Protein AF-A0A6B2DZD9-F1 (afdb_monomer)

pLDDT: mean 79.67, std 6.49, range [55.41, 87.31]

Structure (mmCIF, N/CA/C/O backbone):
data_AF-A0A6B2DZD9-F1
#
_entry.id   AF-A0A6B2DZD9-F1
#
loop_
_atom_site.group_PDB
_atom_site.id
_atom_site.type_symbol
_atom_site.label_atom_id
_atom_site.label_alt_id
_atom_site.label_comp_id
_atom_site.label_asym_id
_atom_site.label_entity_id
_atom_site.label_seq_id
_atom_site.pdbx_PDB_ins_code
_atom_site.Cartn_x
_atom_site.Cartn_y
_atom_site.Cartn_z
_atom_site.occupancy
_atom_site.B_iso_or_equiv
_atom_site.auth_seq_id
_atom_site.auth_comp_id
_atom_site.auth_asym_id
_atom_site.auth_atom_id
_atom_site.pdbx_PDB_model_num
ATOM 1 N N . HIS A 1 1 ? 16.221 7.978 2.825 1.00 55.41 1 HIS A N 1
ATOM 2 C CA . HIS A 1 1 ? 15.482 7.603 4.051 1.00 55.41 1 HIS A CA 1
ATOM 3 C C . HIS A 1 1 ? 14.181 8.392 4.213 1.00 55.41 1 HIS A C 1
ATOM 5 O O . HIS A 1 1 ? 13.160 7.764 4.436 1.00 55.41 1 HIS A O 1
ATOM 11 N N . GLY A 1 2 ? 14.170 9.722 4.026 1.00 67.12 2 GLY A N 1
ATOM 12 C CA . GLY A 1 2 ? 12.946 10.531 4.177 1.00 67.12 2 GLY A CA 1
ATOM 13 C C . GLY A 1 2 ? 11.786 10.161 3.241 1.00 67.12 2 GLY A C 1
ATOM 14 O O . GLY A 1 2 ? 10.647 10.119 3.686 1.00 67.12 2 GLY A O 1
ATOM 15 N N . SER A 1 3 ? 12.059 9.815 1.977 1.00 71.88 3 SER A N 1
ATOM 16 C CA . SER A 1 3 ? 11.012 9.461 1.001 1.00 71.88 3 SER A CA 1
ATOM 17 C C . SER A 1 3 ? 10.246 8.185 1.369 1.00 71.88 3 SER A C 1
ATOM 19 O O . SER A 1 3 ? 9.037 8.128 1.195 1.00 71.88 3 SER A O 1
ATOM 21 N N . THR A 1 4 ? 10.929 7.177 1.924 1.00 72.12 4 THR A N 1
ATOM 22 C CA . THR A 1 4 ? 10.290 5.937 2.388 1.00 72.12 4 THR A CA 1
ATOM 23 C C . THR A 1 4 ? 9.455 6.186 3.639 1.00 72.12 4 THR A C 1
ATOM 25 O O . THR A 1 4 ? 8.332 5.709 3.710 1.00 72.12 4 THR A O 1
ATOM 28 N N . SER A 1 5 ? 9.953 6.974 4.597 1.00 74.44 5 SER A N 1
ATOM 29 C CA . SER A 1 5 ? 9.173 7.346 5.786 1.00 74.44 5 SER A CA 1
ATOM 30 C C . SER A 1 5 ? 7.932 8.171 5.436 1.00 74.44 5 SER A C 1
ATOM 32 O O . SER A 1 5 ? 6.881 7.948 6.022 1.00 74.44 5 SER A O 1
ATOM 34 N N . LEU A 1 6 ? 8.027 9.080 4.459 1.00 76.88 6 LEU A N 1
ATOM 35 C CA . LEU A 1 6 ? 6.878 9.846 3.968 1.00 76.88 6 LEU A CA 1
ATOM 36 C C . LEU A 1 6 ? 5.852 8.941 3.275 1.00 76.88 6 LEU A C 1
ATOM 38 O O . LEU A 1 6 ? 4.660 9.057 3.538 1.00 76.88 6 LEU A O 1
ATOM 42 N N . LEU A 1 7 ? 6.319 8.010 2.439 1.00 77.94 7 LEU A N 1
ATOM 43 C CA . LEU A 1 7 ? 5.456 7.018 1.805 1.00 77.94 7 LEU A CA 1
ATOM 44 C C . LEU A 1 7 ? 4.718 6.194 2.863 1.00 77.94 7 LEU A C 1
ATOM 46 O O . LEU A 1 7 ? 3.500 6.101 2.803 1.00 77.94 7 LEU A O 1
ATOM 50 N N . LEU A 1 8 ? 5.417 5.681 3.878 1.00 75.94 8 LEU A N 1
ATOM 51 C CA . LEU A 1 8 ? 4.795 4.934 4.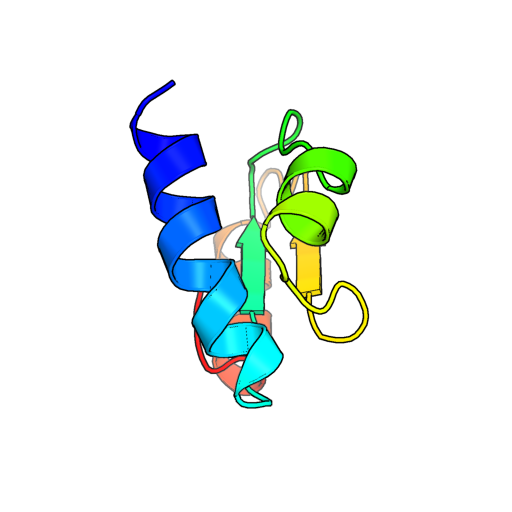977 1.00 75.94 8 LEU A CA 1
ATOM 52 C C . LEU A 1 8 ? 3.772 5.775 5.758 1.00 75.94 8 LEU A C 1
ATOM 54 O O . LEU A 1 8 ? 2.696 5.277 6.079 1.00 75.94 8 LEU A O 1
ATOM 58 N N . ALA A 1 9 ? 4.075 7.050 6.012 1.00 79.62 9 ALA A N 1
ATOM 59 C CA . ALA A 1 9 ? 3.181 7.962 6.724 1.00 79.62 9 ALA A CA 1
ATOM 60 C C . ALA A 1 9 ? 1.894 8.298 5.948 1.00 79.62 9 ALA A C 1
ATOM 62 O O . ALA A 1 9 ? 0.885 8.611 6.571 1.00 79.62 9 ALA A O 1
ATOM 63 N N . LEU A 1 10 ? 1.914 8.233 4.613 1.00 79.88 10 LEU A N 1
ATOM 64 C CA . LEU A 1 10 ? 0.727 8.420 3.766 1.00 79.88 10 LEU A CA 1
ATOM 65 C C . LEU A 1 10 ? -0.045 7.111 3.563 1.00 79.88 10 LEU A C 1
ATOM 67 O O . LEU A 1 10 ? -1.274 7.092 3.588 1.00 79.88 10 LEU A O 1
ATOM 71 N N . LEU A 1 11 ? 0.684 6.010 3.393 1.00 81.50 11 LEU A N 1
ATOM 72 C CA . LEU A 1 11 ? 0.132 4.695 3.088 1.00 81.50 11 LEU A CA 1
ATOM 73 C C . LEU A 1 11 ? -0.639 4.106 4.278 1.00 81.50 11 LEU A C 1
ATOM 75 O O . LEU A 1 11 ? -1.692 3.496 4.094 1.00 81.50 11 LEU A O 1
ATOM 79 N N . ALA A 1 12 ? -0.139 4.315 5.499 1.00 80.62 12 ALA A N 1
ATOM 80 C CA . ALA A 1 12 ? -0.766 3.807 6.713 1.00 80.62 12 ALA A CA 1
ATOM 81 C C . ALA A 1 12 ? -2.196 4.339 6.941 1.00 80.62 12 ALA A C 1
ATOM 83 O O . ALA A 1 12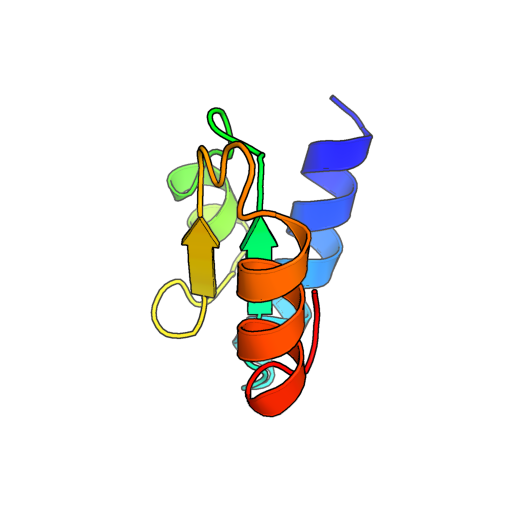 ? -3.120 3.528 6.983 1.00 80.62 12 ALA A O 1
ATOM 84 N N . PRO A 1 13 ? -2.443 5.662 7.020 1.00 80.12 13 PRO A N 1
ATOM 85 C CA . PRO A 1 13 ? -3.798 6.175 7.209 1.00 80.12 13 PRO A CA 1
ATOM 86 C C . PRO A 1 13 ? -4.717 5.898 6.012 1.00 80.12 13 PRO A C 1
ATOM 88 O O . PRO A 1 13 ? -5.903 5.665 6.221 1.00 80.12 13 PRO A O 1
ATOM 91 N N . ALA A 1 14 ? -4.200 5.883 4.777 1.00 81.00 14 ALA A N 1
ATOM 92 C CA . ALA A 1 14 ? -5.006 5.589 3.589 1.00 81.00 14 ALA A CA 1
ATOM 93 C C . ALA A 1 14 ? -5.530 4.142 3.597 1.00 81.00 14 ALA A C 1
ATOM 95 O O . ALA A 1 14 ? -6.731 3.909 3.463 1.00 81.00 14 ALA A O 1
ATOM 96 N N . THR A 1 15 ? -4.645 3.170 3.829 1.00 82.44 15 THR A N 1
ATOM 97 C CA . THR A 1 15 ? -5.033 1.750 3.892 1.00 82.44 15 THR A CA 1
ATOM 98 C C . THR A 1 15 ? -5.905 1.446 5.110 1.00 82.44 15 THR A C 1
ATOM 100 O O . THR A 1 15 ? -6.890 0.718 4.986 1.00 82.44 15 THR A O 1
ATOM 103 N N . ALA A 1 16 ? -5.637 2.081 6.257 1.00 80.44 16 ALA A N 1
ATOM 104 C CA . ALA A 1 16 ? -6.490 1.988 7.444 1.00 80.44 16 ALA A CA 1
ATOM 105 C C . ALA A 1 16 ? -7.894 2.591 7.231 1.00 80.44 16 ALA A C 1
ATOM 107 O O . ALA A 1 16 ? -8.866 2.103 7.806 1.00 80.44 16 ALA A O 1
ATOM 108 N N . ALA A 1 17 ? -8.022 3.616 6.382 1.00 83.88 17 ALA A N 1
ATOM 109 C CA . ALA A 1 17 ? -9.308 4.187 5.975 1.00 83.88 17 ALA A CA 1
ATOM 110 C C . ALA A 1 17 ? -10.063 3.326 4.939 1.00 83.88 17 ALA A C 1
ATOM 112 O O . ALA A 1 17 ? -11.190 3.657 4.571 1.00 83.88 17 ALA A O 1
ATOM 113 N N . GLY A 1 18 ? -9.473 2.208 4.498 1.00 82.12 18 GLY A N 1
ATOM 114 C CA . GLY A 1 18 ? -10.082 1.244 3.583 1.00 82.12 18 GLY A CA 1
ATOM 115 C C . GLY A 1 18 ? -9.653 1.385 2.123 1.00 82.12 18 GLY A C 1
ATOM 116 O O . GLY A 1 18 ? -10.068 0.553 1.311 1.00 82.12 18 GLY A O 1
ATOM 117 N N . SER A 1 19 ? -8.812 2.368 1.791 1.00 83.94 19 SER A N 1
ATOM 118 C CA . SER A 1 19 ? -8.283 2.536 0.436 1.00 83.94 19 SER A CA 1
ATOM 119 C C . SER A 1 19 ? -7.287 1.445 0.067 1.00 83.94 19 SER A C 1
ATOM 121 O O . SER A 1 19 ? -6.567 0.915 0.918 1.00 83.94 19 SER A O 1
ATOM 123 N N . TRP A 1 20 ? -7.228 1.127 -1.222 1.00 84.25 20 TRP A N 1
ATOM 124 C CA . TRP A 1 20 ? -6.162 0.288 -1.764 1.00 84.25 20 TRP A CA 1
ATOM 125 C C . TRP A 1 20 ? -4.947 1.150 -2.082 1.00 84.25 20 TRP A C 1
ATOM 127 O O . TRP A 1 20 ? -5.089 2.250 -2.619 1.00 84.25 20 TRP A O 1
ATOM 137 N N . ALA A 1 21 ? -3.754 0.642 -1.774 1.00 85.31 21 ALA A N 1
ATOM 138 C CA . ALA A 1 21 ? -2.496 1.300 -2.107 1.00 85.31 21 ALA A CA 1
ATOM 139 C C . ALA A 1 21 ? -1.573 0.357 -2.882 1.00 85.31 21 ALA A C 1
ATOM 141 O O . ALA A 1 21 ? -1.573 -0.857 -2.656 1.00 85.31 21 ALA A O 1
ATOM 142 N N . ALA A 1 22 ? -0.757 0.911 -3.776 1.00 84.69 22 ALA A N 1
ATOM 143 C CA . ALA A 1 22 ? 0.237 0.149 -4.510 1.00 84.69 22 ALA A CA 1
ATOM 144 C C . ALA A 1 22 ? 1.614 0.798 -4.435 1.00 84.69 22 ALA A C 1
ATOM 146 O O . ALA A 1 22 ? 1.747 2.014 -4.449 1.00 84.69 22 ALA A O 1
ATOM 147 N N . VAL A 1 23 ? 2.654 -0.027 -4.352 1.00 84.88 23 VAL A N 1
ATOM 148 C CA . VAL A 1 23 ? 4.042 0.428 -4.306 1.00 84.88 23 VAL A CA 1
ATOM 149 C C . VAL A 1 23 ? 4.846 -0.318 -5.356 1.00 84.88 23 VAL A C 1
ATOM 151 O O . VAL A 1 23 ? 4.951 -1.545 -5.327 1.00 84.88 23 VAL A O 1
ATOM 154 N N . VAL A 1 24 ? 5.455 0.427 -6.275 1.00 85.38 24 VAL A N 1
ATOM 155 C CA . VAL A 1 24 ? 6.180 -0.122 -7.424 1.00 85.38 24 VAL A CA 1
ATOM 156 C C . VAL A 1 24 ? 7.637 0.347 -7.406 1.00 85.38 24 VAL A C 1
ATOM 158 O O . VAL A 1 24 ? 7.923 1.526 -7.228 1.00 85.38 24 VAL A O 1
ATOM 161 N N . GLY A 1 25 ? 8.586 -0.572 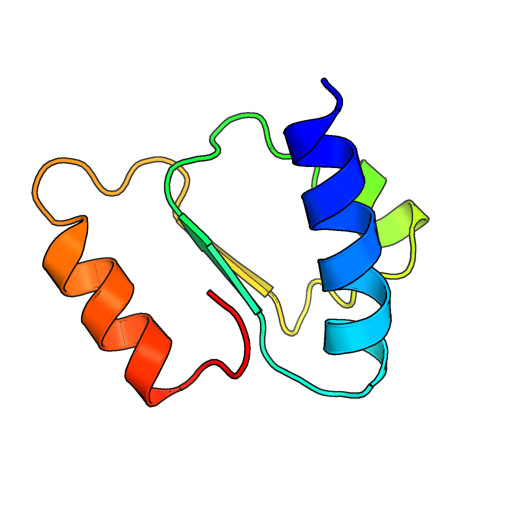-7.599 1.00 82.69 25 GLY A N 1
ATOM 162 C CA . GLY A 1 25 ? 10.012 -0.249 -7.736 1.00 82.69 25 GLY A CA 1
ATOM 163 C C . GLY A 1 25 ? 10.759 0.042 -6.428 1.00 82.69 25 GLY A C 1
ATOM 164 O O . GLY A 1 25 ? 11.881 0.543 -6.475 1.00 82.69 25 GLY A O 1
ATOM 165 N N . LEU A 1 26 ? 10.178 -0.289 -5.266 1.00 81.75 26 LEU A N 1
ATOM 166 C CA . LEU A 1 26 ? 10.821 -0.168 -3.948 1.00 81.75 26 LEU A CA 1
ATOM 167 C C . LEU A 1 26 ? 11.146 -1.553 -3.352 1.00 81.75 26 LEU A C 1
ATOM 169 O O . LEU A 1 26 ? 10.410 -2.052 -2.501 1.00 81.75 26 LEU A O 1
ATOM 173 N N . PRO A 1 27 ? 12.258 -2.194 -3.765 1.00 74.25 27 PRO A N 1
ATOM 174 C CA . PRO A 1 27 ? 12.606 -3.548 -3.330 1.00 74.25 27 PRO A CA 1
ATOM 175 C C . PRO A 1 27 ? 13.021 -3.651 -1.860 1.00 74.25 27 PRO A C 1
ATOM 177 O O . PRO A 1 27 ? 13.007 -4.741 -1.299 1.00 74.25 27 PRO A O 1
ATOM 180 N N . SER A 1 28 ? 13.385 -2.531 -1.237 1.00 76.75 28 SER A N 1
ATOM 181 C CA . SER A 1 28 ? 13.759 -2.437 0.175 1.00 76.75 28 SER A CA 1
ATOM 182 C C . SER A 1 28 ? 12.652 -1.843 1.052 1.00 76.75 28 SER A C 1
ATOM 184 O O . SER A 1 28 ? 12.929 -1.411 2.172 1.00 76.75 28 SER A O 1
ATOM 186 N N . LEU A 1 29 ? 11.402 -1.793 0.569 1.00 78.25 29 LEU A N 1
ATOM 187 C CA . LEU A 1 29 ? 10.277 -1.353 1.391 1.00 78.25 29 LEU A CA 1
ATOM 188 C C . LEU A 1 29 ? 10.090 -2.315 2.574 1.00 78.25 29 LEU A C 1
ATOM 190 O O . LEU A 1 29 ? 9.777 -3.492 2.397 1.00 78.25 29 LEU A O 1
ATOM 194 N N . GLY A 1 30 ? 10.266 -1.806 3.793 1.00 81.06 30 GLY A N 1
ATOM 195 C CA . GLY A 1 30 ? 10.043 -2.575 5.012 1.00 81.06 30 GLY A C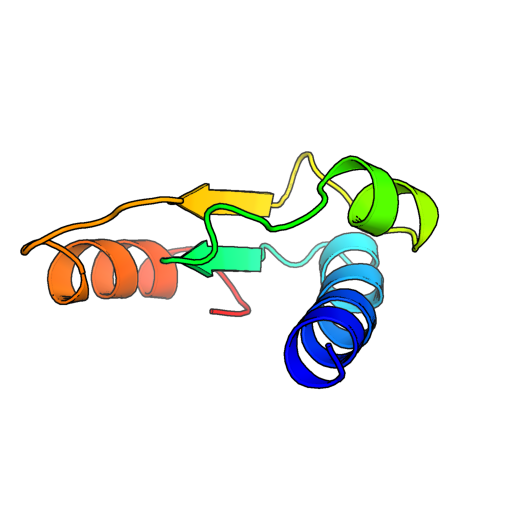A 1
ATOM 196 C C . GLY A 1 30 ? 8.552 -2.764 5.280 1.00 81.06 30 GLY A C 1
ATOM 197 O O . GLY A 1 30 ? 7.951 -1.940 5.960 1.00 81.06 30 GLY A O 1
ATOM 198 N N . LEU A 1 31 ? 7.959 -3.855 4.787 1.00 79.44 31 LEU A N 1
ATOM 199 C CA . LEU A 1 31 ? 6.550 -4.192 5.051 1.00 79.44 31 LEU A CA 1
ATOM 200 C C . LEU A 1 31 ? 6.250 -4.352 6.548 1.00 79.44 31 LEU A C 1
ATOM 202 O O . LEU A 1 31 ? 5.184 -3.957 7.005 1.00 79.44 31 LEU A O 1
ATOM 206 N N . ALA A 1 32 ? 7.211 -4.870 7.318 1.00 81.19 32 ALA A N 1
ATOM 207 C CA . ALA A 1 32 ? 7.107 -4.942 8.774 1.00 81.19 32 ALA A CA 1
ATOM 208 C C . ALA A 1 32 ? 6.980 -3.543 9.400 1.00 81.19 32 ALA A C 1
ATOM 210 O O . ALA A 1 32 ? 6.066 -3.301 10.179 1.0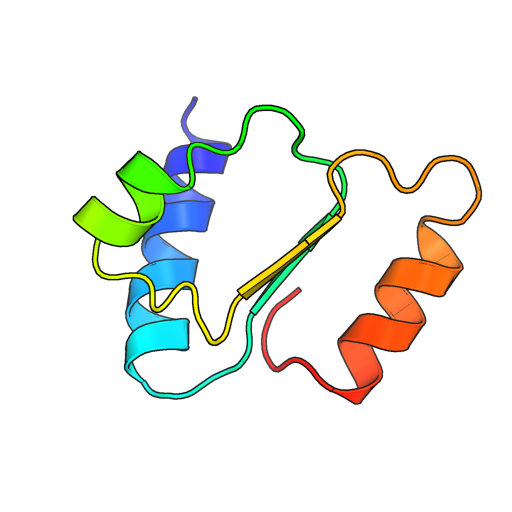0 81.19 32 ALA A O 1
ATOM 211 N N . ALA A 1 33 ? 7.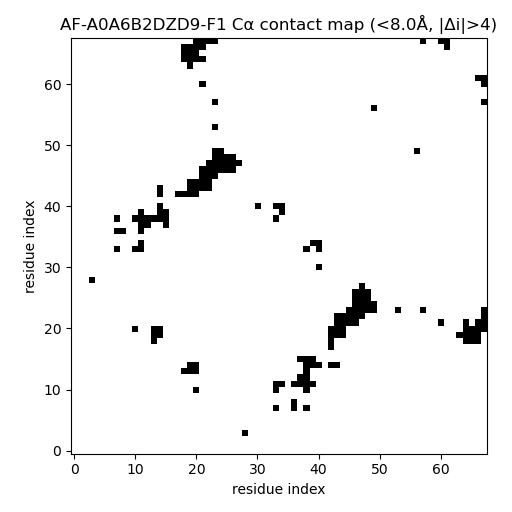816 -2.591 8.971 1.00 80.94 33 ALA A N 1
ATOM 212 C CA . ALA A 1 33 ? 7.734 -1.206 9.428 1.00 80.94 33 ALA A CA 1
ATOM 213 C C . ALA A 1 33 ? 6.420 -0.529 8.996 1.00 80.94 33 ALA A C 1
ATOM 215 O O . ALA A 1 33 ? 5.871 0.276 9.743 1.00 80.94 33 ALA A O 1
ATOM 216 N N . ALA A 1 34 ? 5.890 -0.872 7.815 1.00 80.50 34 ALA A N 1
ATOM 217 C CA . ALA A 1 34 ? 4.589 -0.390 7.355 1.00 80.50 34 ALA A CA 1
ATOM 218 C C . ALA A 1 34 ? 3.441 -0.886 8.245 1.00 80.50 34 ALA A C 1
ATOM 220 O O . ALA A 1 34 ? 2.606 -0.087 8.663 1.00 80.50 34 ALA A O 1
ATOM 221 N N . ALA A 1 35 ? 3.433 -2.179 8.579 1.00 82.12 35 ALA A N 1
ATOM 222 C CA . ALA A 1 35 ? 2.448 -2.759 9.488 1.00 82.12 35 ALA A CA 1
ATOM 223 C C . ALA A 1 35 ? 2.546 -2.159 10.899 1.00 82.12 35 ALA A C 1
ATOM 225 O O . ALA A 1 35 ? 1.527 -1.820 11.493 1.00 82.12 35 ALA A O 1
ATOM 226 N N . GLU A 1 36 ? 3.763 -1.951 11.411 1.00 83.62 36 GLU A N 1
ATOM 227 C CA . GLU A 1 36 ? 3.997 -1.269 12.693 1.00 83.62 36 GLU A CA 1
ATOM 228 C C . GLU A 1 36 ? 3.470 0.175 12.697 1.00 83.62 36 GLU A C 1
ATOM 230 O O . GLU A 1 36 ? 3.022 0.664 13.731 1.00 83.62 36 GLU A O 1
ATOM 235 N N . HIS A 1 37 ? 3.486 0.849 11.543 1.00 80.06 37 HIS A N 1
ATOM 236 C CA . HIS A 1 37 ? 2.925 2.193 11.372 1.00 80.06 37 HIS A CA 1
ATOM 237 C C . HIS A 1 37 ? 1.406 2.194 11.122 1.00 80.06 37 HIS A C 1
ATOM 239 O O . HIS A 1 37 ? 0.827 3.266 10.958 1.00 80.06 37 HIS A O 1
ATOM 245 N N . GLY A 1 38 ? 0.750 1.028 11.124 1.00 82.25 38 GLY A N 1
ATOM 246 C CA . GLY A 1 38 ? -0.703 0.901 10.987 1.00 82.25 38 GLY A CA 1
ATOM 247 C C . GLY A 1 38 ? -1.203 0.731 9.553 1.00 82.25 38 GLY A C 1
ATOM 248 O O . GLY A 1 38 ? -2.398 0.885 9.319 1.00 82.25 38 GLY A O 1
ATOM 249 N N . ALA A 1 39 ? -0.324 0.419 8.596 1.00 84.12 39 ALA A N 1
ATOM 250 C CA . ALA A 1 39 ? -0.759 0.075 7.247 1.00 84.12 39 ALA A CA 1
ATOM 251 C C . ALA A 1 39 ? -1.450 -1.294 7.214 1.00 84.12 39 ALA A C 1
ATOM 253 O O . ALA A 1 39 ? -0.927 -2.283 7.737 1.00 84.12 39 ALA A O 1
ATOM 254 N N . ASP A 1 40 ? -2.595 -1.362 6.537 1.00 87.06 40 ASP A N 1
ATOM 255 C CA . ASP A 1 40 ? -3.272 -2.626 6.262 1.00 87.06 40 ASP A CA 1
ATOM 256 C C . ASP A 1 40 ? -2.606 -3.315 5.063 1.00 87.06 40 ASP A C 1
ATOM 258 O O . ASP A 1 40 ? -2.867 -2.999 3.899 1.00 87.06 40 ASP A O 1
ATOM 262 N N . LEU A 1 41 ? -1.731 -4.283 5.353 1.00 84.19 41 LEU A N 1
ATOM 263 C CA . LEU A 1 41 ? -1.018 -5.047 4.328 1.00 84.19 41 LEU A CA 1
ATOM 264 C C . LEU A 1 41 ? -1.947 -5.889 3.442 1.00 84.19 41 LEU A C 1
ATOM 266 O O . LEU A 1 41 ? -1.539 -6.274 2.349 1.00 84.19 41 LEU A O 1
ATOM 270 N N . SER A 1 42 ? -3.183 -6.170 3.872 1.00 85.81 42 SER A N 1
ATOM 271 C CA . SER A 1 42 ? -4.154 -6.890 3.038 1.00 85.81 42 SER A CA 1
ATOM 272 C C . S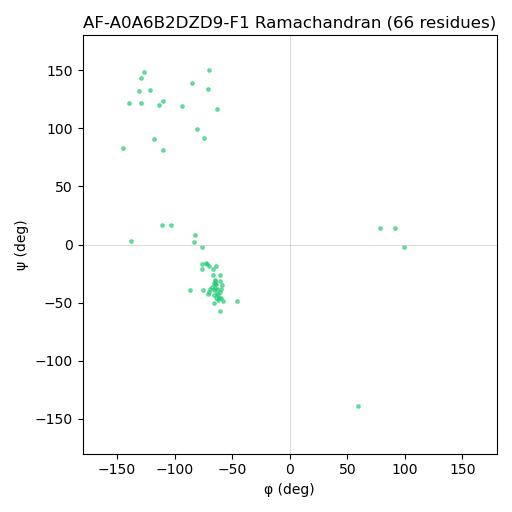ER A 1 42 ? -4.690 -6.040 1.880 1.00 85.81 42 SER A C 1
ATOM 274 O O . SER A 1 42 ? -5.216 -6.589 0.913 1.00 85.81 42 SER A O 1
ATOM 276 N N . ARG A 1 43 ? -4.503 -4.714 1.955 1.00 84.38 43 ARG A N 1
ATOM 277 C CA . ARG A 1 43 ? -4.913 -3.716 0.952 1.00 84.38 43 ARG A CA 1
ATOM 278 C C . ARG A 1 43 ? -3.727 -3.073 0.231 1.00 84.38 43 ARG A C 1
ATOM 280 O O . ARG A 1 43 ? -3.869 -2.015 -0.383 1.00 84.38 43 ARG A O 1
ATOM 287 N N . LEU A 1 44 ? -2.553 -3.699 0.318 1.00 85.12 44 LEU A N 1
ATOM 288 C CA . LEU A 1 44 ? -1.315 -3.206 -0.272 1.00 85.12 44 LEU A CA 1
ATOM 289 C C . LEU A 1 44 ? -0.824 -4.131 -1.391 1.00 85.12 44 LEU A C 1
ATOM 291 O O . LEU A 1 44 ? -0.471 -5.285 -1.149 1.00 85.12 44 LEU A O 1
ATOM 295 N N . ALA A 1 45 ? -0.708 -3.597 -2.606 1.00 85.81 45 ALA A N 1
ATOM 296 C CA . ALA A 1 45 ? -0.039 -4.265 -3.719 1.00 85.81 45 ALA A CA 1
ATOM 297 C C . ALA A 1 45 ? 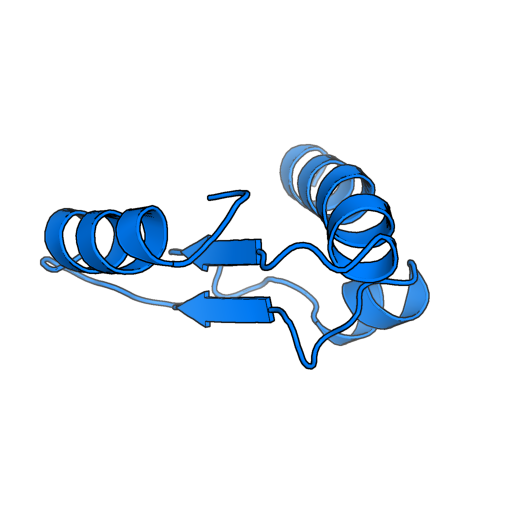1.436 -3.834 -3.795 1.00 85.81 45 ALA A C 1
ATOM 299 O O . ALA A 1 45 ? 1.738 -2.661 -3.995 1.00 85.81 45 ALA A O 1
ATOM 300 N N . LEU A 1 46 ? 2.380 -4.770 -3.663 1.00 83.81 46 LEU A N 1
ATOM 301 C CA . LEU A 1 46 ? 3.814 -4.484 -3.788 1.00 83.81 46 LEU A CA 1
ATOM 302 C C . LEU A 1 46 ? 4.380 -5.114 -5.065 1.00 83.81 46 LEU A C 1
ATOM 304 O O . LEU A 1 46 ? 4.350 -6.334 -5.224 1.00 83.81 46 LEU A O 1
ATOM 308 N N . VAL A 1 47 ? 4.983 -4.295 -5.929 1.00 86.50 47 VAL A N 1
ATOM 309 C CA . VAL A 1 47 ? 5.750 -4.738 -7.103 1.00 86.50 47 VAL A CA 1
ATOM 310 C C . VAL A 1 47 ? 7.208 -4.280 -6.961 1.00 86.50 47 VAL A C 1
ATOM 312 O O . VAL A 1 47 ? 7.573 -3.190 -7.399 1.00 86.50 47 VAL A O 1
ATOM 315 N N . PRO A 1 48 ? 8.093 -5.103 -6.369 1.00 81.50 48 PRO A N 1
ATOM 316 C CA . PRO A 1 48 ? 9.466 -4.703 -6.045 1.00 81.50 48 PRO A CA 1
ATOM 317 C C . PRO A 1 48 ? 10.333 -4.376 -7.266 1.00 81.50 48 PRO A C 1
ATOM 319 O O . PRO A 1 48 ? 11.232 -3.541 -7.191 1.00 81.50 48 PRO A O 1
ATOM 322 N N . ARG A 1 49 ? 10.108 -5.084 -8.381 1.00 83.31 49 ARG A N 1
ATOM 323 C CA . ARG A 1 49 ? 10.938 -5.036 -9.594 1.00 83.31 49 ARG A CA 1
ATOM 324 C C . ARG A 1 49 ? 10.061 -5.191 -10.846 1.00 83.31 49 ARG A C 1
ATOM 326 O O . ARG A 1 49 ? 9.957 -6.300 -11.359 1.00 83.31 49 ARG A O 1
ATOM 333 N N . PRO A 1 50 ? 9.434 -4.111 -11.338 1.00 81.50 50 PRO A N 1
ATOM 334 C CA . PRO A 1 50 ? 8.576 -4.163 -12.528 1.00 81.50 50 PRO A CA 1
ATOM 335 C C . PRO A 1 50 ? 9.361 -4.256 -13.850 1.00 81.50 50 PRO A C 1
ATOM 337 O O . PRO A 1 50 ? 8.800 -4.621 -14.875 1.00 81.50 50 PRO A O 1
ATOM 340 N N . GLY A 1 51 ? 10.664 -3.942 -13.847 1.00 85.75 51 GLY A N 1
ATOM 341 C CA . GLY A 1 51 ? 11.490 -3.986 -15.056 1.00 85.75 51 GLY A CA 1
ATOM 342 C C . GLY A 1 51 ? 10.967 -3.055 -16.156 1.00 85.75 51 GLY A C 1
ATOM 343 O O . GLY A 1 51 ? 10.554 -1.933 -15.871 1.00 85.75 51 GLY A O 1
ATOM 344 N N . ALA A 1 52 ? 10.988 -3.522 -17.407 1.00 87.31 52 ALA A N 1
ATOM 345 C CA . ALA A 1 52 ? 10.492 -2.769 -18.564 1.00 87.31 52 ALA A CA 1
ATOM 346 C C . ALA A 1 52 ? 8.967 -2.546 -18.539 1.00 87.31 52 ALA A C 1
ATOM 348 O O . ALA A 1 52 ? 8.479 -1.593 -19.140 1.00 87.31 52 ALA A O 1
ATOM 349 N N . GLU A 1 53 ? 8.231 -3.362 -17.781 1.00 84.50 53 GLU A N 1
ATOM 350 C CA . GLU A 1 53 ? 6.769 -3.320 -17.691 1.00 84.50 53 GLU A CA 1
ATOM 351 C C . GLU A 1 53 ? 6.264 -2.255 -16.705 1.00 84.50 53 GLU A C 1
ATOM 353 O O . GLU A 1 53 ? 5.071 -2.200 -16.420 1.00 84.50 53 GLU A O 1
ATOM 358 N N . PHE A 1 54 ? 7.142 -1.391 -16.176 1.00 82.56 54 PHE A N 1
ATOM 359 C CA . PHE A 1 54 ? 6.774 -0.329 -15.230 1.00 82.56 54 PHE A CA 1
ATOM 360 C C . PHE A 1 54 ? 5.524 0.462 -15.661 1.00 82.56 54 PHE A C 1
ATOM 362 O O . PHE A 1 54 ? 4.609 0.576 -14.846 1.00 82.56 54 PHE A O 1
ATOM 369 N N . PRO A 1 55 ? 5.406 0.952 -16.913 1.00 83.12 55 PRO A N 1
ATOM 370 C CA . PRO A 1 55 ? 4.230 1.715 -17.328 1.00 83.12 55 PRO A CA 1
ATOM 371 C C . PRO A 1 55 ? 2.950 0.873 -17.338 1.00 83.12 55 PRO A C 1
ATOM 373 O O . PRO A 1 55 ? 1.899 1.358 -16.932 1.00 83.12 55 PRO A O 1
ATOM 376 N N . ALA A 1 56 ? 3.038 -0.390 -17.765 1.00 83.75 56 ALA A N 1
ATOM 377 C CA . ALA A 1 56 ? 1.898 -1.301 -17.827 1.00 83.75 56 ALA A CA 1
ATOM 378 C C . ALA A 1 56 ? 1.423 -1.711 -16.424 1.00 83.75 56 ALA A C 1
ATOM 380 O O . ALA A 1 56 ? 0.224 -1.733 -16.158 1.00 83.75 56 ALA A O 1
ATOM 381 N N . VAL A 1 57 ? 2.362 -1.970 -15.510 1.00 82.50 57 VAL A N 1
ATOM 382 C CA . VAL A 1 57 ? 2.076 -2.273 -14.101 1.00 82.50 57 VAL A CA 1
ATOM 383 C C . VAL A 1 57 ? 1.398 -1.087 -13.423 1.00 82.50 57 VAL A C 1
ATOM 385 O O . VAL A 1 57 ? 0.382 -1.268 -12.764 1.00 82.50 57 VAL A O 1
ATOM 388 N N . VAL A 1 58 ? 1.926 0.127 -13.603 1.00 82.25 58 VAL A N 1
ATOM 389 C CA . VAL A 1 58 ? 1.317 1.339 -13.038 1.00 82.25 58 VAL A CA 1
ATOM 390 C C . VAL A 1 58 ? -0.077 1.574 -13.618 1.00 82.25 58 VAL A C 1
ATOM 392 O O . VAL A 1 58 ? -0.997 1.849 -12.856 1.00 82.25 58 VAL A O 1
ATOM 395 N N . ALA A 1 59 ? -0.263 1.407 -14.931 1.00 81.62 59 ALA A N 1
ATOM 396 C CA . ALA A 1 59 ? -1.572 1.552 -15.567 1.00 81.62 59 ALA A CA 1
ATOM 397 C C . ALA A 1 59 ? -2.606 0.565 -14.999 1.00 81.62 59 ALA A C 1
ATOM 399 O O . ALA A 1 59 ? -3.696 0.979 -14.623 1.00 81.62 59 ALA A O 1
ATOM 400 N N . ALA A 1 60 ? -2.239 -0.711 -14.847 1.00 80.38 60 ALA A N 1
ATOM 401 C CA . ALA A 1 60 ? -3.125 -1.722 -14.273 1.00 80.38 60 ALA A CA 1
ATOM 402 C C . ALA A 1 60 ? -3.47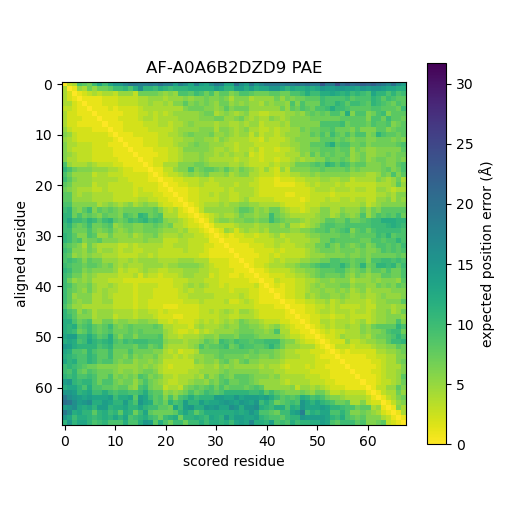1 -1.458 -12.796 1.00 80.38 60 ALA A C 1
ATOM 404 O O . ALA A 1 60 ? -4.548 -1.832 -12.338 1.00 80.38 60 ALA A O 1
ATOM 405 N N . LEU A 1 61 ? -2.565 -0.831 -12.038 1.00 79.31 61 LEU A N 1
ATOM 406 C CA . LEU A 1 61 ? -2.813 -0.460 -10.644 1.00 79.31 61 LEU A CA 1
ATOM 407 C C . LEU A 1 61 ? -3.729 0.763 -10.540 1.00 79.31 61 LEU A C 1
ATOM 409 O O . LEU A 1 61 ? -4.622 0.769 -9.701 1.00 79.31 61 LEU A O 1
ATOM 413 N N . LEU A 1 62 ? -3.568 1.762 -11.410 1.00 76.81 62 LEU A N 1
ATOM 414 C CA . LEU A 1 62 ? -4.423 2.956 -11.423 1.00 76.81 62 LEU A CA 1
ATOM 415 C C . LEU A 1 62 ? -5.907 2.638 -11.668 1.00 76.81 62 LEU A C 1
ATOM 417 O O . LEU A 1 62 ? -6.765 3.377 -11.196 1.00 76.81 62 LEU A O 1
ATOM 421 N N . ASP A 1 63 ? -6.215 1.533 -12.348 1.00 73.94 63 ASP A N 1
ATOM 422 C CA . ASP A 1 63 ? -7.596 1.095 -12.579 1.00 73.94 63 ASP A CA 1
ATOM 423 C C . ASP A 1 63 ? -8.287 0.535 -11.315 1.00 73.94 63 ASP A C 1
ATOM 425 O O . ASP A 1 63 ? -9.512 0.406 -11.294 1.00 73.94 63 ASP A O 1
ATOM 429 N N . GLY A 1 64 ? -7.536 0.188 -10.260 1.00 62.78 64 GLY A N 1
ATOM 430 C CA . GLY A 1 64 ? -8.072 -0.505 -9.077 1.00 62.78 64 GLY A CA 1
ATOM 431 C C . GLY A 1 64 ? -7.564 -0.018 -7.719 1.00 62.78 64 GLY A C 1
ATOM 432 O O . GLY A 1 64 ? -7.917 -0.615 -6.702 1.00 62.78 64 GLY A O 1
ATOM 433 N N . VAL A 1 65 ? -6.728 1.022 -7.681 1.00 70.38 65 VAL A N 1
ATOM 434 C CA . VAL A 1 65 ? -6.024 1.483 -6.479 1.00 70.38 65 VAL A CA 1
ATOM 435 C C . VAL A 1 65 ? -6.203 2.993 -6.326 1.00 70.38 65 VAL A C 1
ATOM 437 O O . VAL A 1 65 ? -6.000 3.746 -7.274 1.00 70.38 65 VAL A O 1
ATOM 440 N N . ASP A 1 66 ? -6.556 3.444 -5.121 1.00 65.94 66 ASP A N 1
ATOM 441 C CA . ASP A 1 66 ? -6.814 4.864 -4.837 1.00 65.94 66 ASP A CA 1
ATOM 442 C C . ASP A 1 66 ? -5.515 5.691 -4.731 1.00 65.94 66 ASP A C 1
ATOM 444 O O . ASP A 1 66 ? -5.536 6.916 -4.861 1.00 65.94 66 ASP A O 1
ATOM 448 N N . VAL A 1 67 ? -4.381 5.027 -4.462 1.00 62.34 67 VAL A N 1
ATOM 449 C CA . VAL A 1 67 ? -3.059 5.638 -4.244 1.00 62.34 67 VAL A CA 1
ATOM 450 C C . VAL A 1 67 ? -1.948 4.808 -4.911 1.00 62.34 67 VAL A C 1
ATOM 452 O O . VAL A 1 67 ? -1.756 3.641 -4.560 1.00 62.34 67 VAL A O 1
ATOM 455 N N . VAL A 1 68 ? -1.178 5.424 -5.820 1.00 62.75 68 VAL A N 1
ATOM 456 C CA . VAL A 1 68 ? -0.003 4.840 -6.511 1.00 62.75 68 VAL A CA 1
ATOM 457 C C . VAL A 1 68 ? 1.245 5.685 -6.274 1.00 62.75 68 VAL A C 1
ATOM 459 O O . VAL A 1 68 ? 1.125 6.930 -6.329 1.00 62.75 68 VAL A O 1
#

Secondary structure (DSSP, 8-state):
-HHHHHHHHHHHHHHHTT--EEEES-TT--HHHHHHTT--GGGEEEES--GGGHHHHHHHHHTT-SB-

Sequence (68 aa):
HGSTSLLLALLAPATAAGSWAAVVGLPSLGLAAAAEHGADLSRLALVPRPGAEFPAVVAALLDGVDVV

Nearest PDB structures (foldseek):
  2zre-assembly1_A  TM=7.819E-01  e=3.058E-02  Mycolicibacterium smegmatis MC2 155
  2zri-assembly1_A  TM=7.843E-01  e=2.857E-02  Mycolicibacterium smegmatis MC2 155
  2zrd-assembly1_A  TM=7.815E-01  e=3.505E-02  Mycolicibacterium smegmatis MC2 155
  1ubg-assembly1_A  TM=7.614E-01  e=1.117E-01  Mycolicibacterium smegmatis
  5jrj-assembly1_A  TM=7.871E-01  e=1.681E-01  Herbaspirillum seropedicae

Radius of gyration: 11.46 Å; Cα contacts (8 Å, |Δi|>4): 92; chains: 1; bounding box: 26×17×31 Å

Foldseek 3Di:
DVVLVVVLLVQQVCQQVVFAEEDAQQLPRDVVVSVVSRHDPVRYHYHNDCDPCVVVVVVVCVVGGPYD

Solvent-accessible surface area (backbone atoms only — not comparable to full-atom values): 3895 Å² total; per-residue (Å²): 113,68,66,61,54,51,49,42,66,52,46,9,61,42,24,62,73,68,39,34,34,44,47,72,63,53,72,81,64,56,62,68,60,32,45,77,64,50,24,40,68,94,39,49,47,77,38,46,73,50,70,91,47,42,68,60,54,51,54,62,42,62,78,75,33,81,40,117

Mean predicted aligned error: 5.7 Å